Protein AF-A0A6M2D9K9-F1 (afdb_monomer)

Secondary structure (DSSP, 8-state):
-EEEETTEEEEEEEE-SSS-EEEEEEEE-TT-BEEEEETTEEESEETTEEPPSB-SSHHHHHHHHHHHHHHHHHTTSHHHHHHHHHHHHHHHHHS-TTT--SHHHHHHHHHHHHHHHHHHH------HHHHHHHHHHHHH-HHHHHHHHHT-

Structure (mmCIF, N/CA/C/O backbone):
data_AF-A0A6M2D9K9-F1
#
_entry.id   AF-A0A6M2D9K9-F1
#
loop_
_atom_site.group_PDB
_atom_site.id
_atom_site.type_symbol
_atom_site.label_atom_id
_atom_site.label_alt_id
_atom_site.label_comp_id
_atom_site.label_asym_id
_atom_site.label_entity_id
_atom_site.label_seq_id
_atom_site.pdbx_PDB_ins_code
_atom_site.Cartn_x
_atom_site.Cartn_y
_atom_site.Cartn_z
_atom_site.occupancy
_atom_site.B_iso_or_equiv
_atom_site.auth_seq_id
_atom_site.auth_comp_id
_atom_site.auth_asym_id
_atom_site.auth_atom_id
_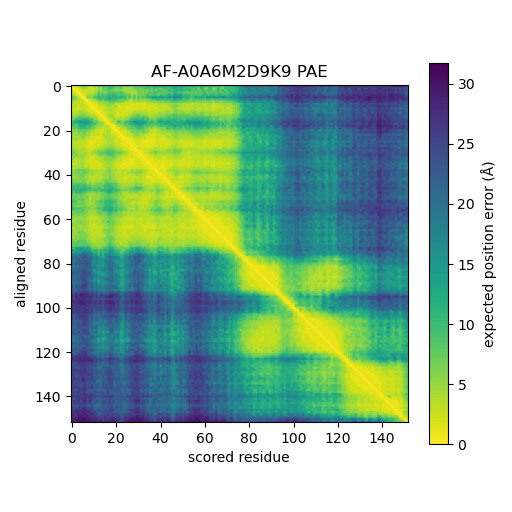atom_site.pdbx_PDB_model_num
ATOM 1 N N . SER A 1 1 ? 9.479 8.195 -18.688 1.00 76.12 1 SER A N 1
ATOM 2 C CA . SER A 1 1 ? 10.626 8.106 -19.622 1.00 76.12 1 SER A CA 1
ATOM 3 C C . SER A 1 1 ? 11.238 6.714 -19.571 1.00 76.12 1 SER A C 1
ATOM 5 O O . SER A 1 1 ? 11.155 6.080 -18.526 1.00 76.12 1 SER A O 1
ATOM 7 N N . LYS A 1 2 ? 11.835 6.232 -20.668 1.00 81.38 2 LYS A N 1
ATOM 8 C CA . LYS A 1 2 ? 12.502 4.921 -20.753 1.00 81.38 2 LYS A CA 1
ATOM 9 C C . LYS A 1 2 ? 14.011 5.124 -20.900 1.00 81.38 2 LYS A C 1
ATOM 11 O O . LYS A 1 2 ? 14.436 5.829 -21.809 1.00 81.38 2 LYS A O 1
ATOM 16 N N . VAL A 1 3 ? 14.804 4.471 -20.056 1.00 81.88 3 VAL A N 1
ATOM 17 C CA . VAL A 1 3 ? 16.275 4.480 -20.109 1.00 81.88 3 VAL A CA 1
ATOM 18 C C . VAL A 1 3 ? 16.775 3.037 -20.117 1.00 81.88 3 VAL A C 1
ATOM 20 O O . VAL A 1 3 ? 16.231 2.193 -19.415 1.00 81.88 3 VAL A O 1
ATOM 23 N N . ILE A 1 4 ? 17.790 2.727 -20.923 1.00 80.81 4 ILE A N 1
ATOM 24 C CA . ILE A 1 4 ? 18.380 1.383 -20.999 1.00 80.81 4 ILE A CA 1
ATOM 25 C C . ILE A 1 4 ? 19.800 1.460 -20.445 1.00 80.81 4 ILE A C 1
ATOM 27 O O . ILE A 1 4 ? 20.610 2.241 -20.941 1.00 80.81 4 ILE A O 1
ATOM 31 N N . VAL A 1 5 ? 20.109 0.660 -19.423 1.00 80.56 5 VAL A N 1
ATOM 32 C CA . VAL A 1 5 ? 21.425 0.646 -18.767 1.00 80.56 5 VAL A CA 1
ATOM 33 C C . VAL A 1 5 ? 21.868 -0.791 -18.534 1.00 80.56 5 VAL A C 1
ATOM 35 O O . VAL A 1 5 ? 21.188 -1.534 -17.834 1.00 80.56 5 VAL A O 1
ATOM 38 N N . LYS A 1 6 ? 23.026 -1.178 -19.092 1.00 75.00 6 LYS A N 1
ATOM 39 C CA . LYS A 1 6 ? 23.697 -2.476 -18.848 1.00 75.00 6 LYS A CA 1
ATOM 40 C C . LYS A 1 6 ? 22.740 -3.688 -18.883 1.00 75.00 6 LYS A C 1
ATOM 42 O O . LYS A 1 6 ? 22.738 -4.510 -17.974 1.00 75.00 6 LYS A O 1
ATOM 47 N N . GLY A 1 7 ? 21.888 -3.767 -19.908 1.00 77.81 7 GLY A N 1
ATOM 48 C CA . GLY A 1 7 ? 20.929 -4.870 -20.078 1.00 77.81 7 GLY A CA 1
ATOM 49 C C . GLY A 1 7 ? 19.656 -4.779 -19.226 1.00 77.81 7 GL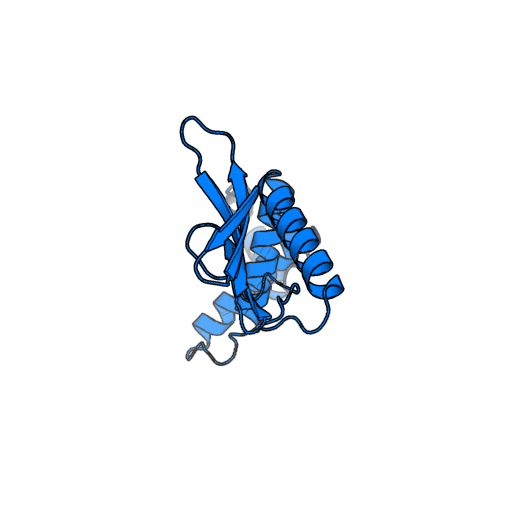Y A C 1
ATOM 50 O O . GLY A 1 7 ? 18.829 -5.678 -19.291 1.00 77.81 7 GLY A O 1
ATOM 51 N N . SER A 1 8 ? 19.471 -3.702 -18.461 1.00 84.19 8 SER A N 1
ATOM 52 C CA . SER A 1 8 ? 18.237 -3.414 -17.723 1.00 84.19 8 SER A CA 1
ATOM 53 C C . SER A 1 8 ? 17.461 -2.267 -18.372 1.00 84.19 8 SER A C 1
ATOM 55 O O . SER A 1 8 ? 18.050 -1.321 -18.904 1.00 84.19 8 SER A O 1
ATOM 57 N N . VAL A 1 9 ? 16.133 -2.329 -18.304 1.00 87.81 9 VAL A N 1
ATOM 58 C CA . VAL A 1 9 ? 15.223 -1.264 -18.738 1.00 87.81 9 VAL A CA 1
ATOM 59 C C . VAL A 1 9 ? 14.692 -0.541 -17.508 1.00 87.81 9 VAL A C 1
ATOM 61 O O . VAL A 1 9 ? 14.081 -1.152 -16.639 1.00 87.81 9 VAL A O 1
ATOM 64 N N . LEU A 1 10 ? 14.910 0.768 -17.445 1.00 89.69 10 LEU A N 1
ATOM 65 C CA . LEU A 1 10 ? 14.398 1.647 -16.406 1.00 89.69 10 LEU A CA 1
ATOM 66 C C . LEU A 1 10 ? 13.239 2.468 -16.967 1.00 89.69 10 LEU A C 1
ATOM 68 O O . LEU A 1 10 ? 13.368 3.152 -17.984 1.00 89.69 10 LEU A O 1
ATOM 72 N N . LEU A 1 11 ? 12.111 2.419 -16.276 1.00 88.31 11 LEU A N 1
ATOM 73 C CA . LEU A 1 11 ? 10.926 3.219 -16.536 1.00 88.31 11 LEU A CA 1
ATOM 74 C C . LEU A 1 11 ? 10.820 4.245 -15.413 1.00 88.31 11 LEU A C 1
ATOM 76 O O . LEU A 1 11 ? 10.543 3.903 -14.267 1.00 88.31 11 LEU A O 1
ATOM 80 N N . LEU A 1 12 ? 11.120 5.497 -15.745 1.00 87.62 12 LEU A N 1
ATOM 81 C CA . LEU A 1 12 ? 11.258 6.592 -14.791 1.00 87.62 12 LEU A CA 1
ATOM 82 C C . LEU A 1 12 ? 10.051 7.519 -14.858 1.00 87.62 12 LEU A C 1
ATOM 84 O O . LEU A 1 12 ? 9.664 7.959 -15.950 1.00 87.62 12 LEU A O 1
ATOM 88 N N . ASN A 1 13 ? 9.517 7.858 -13.691 1.00 84.44 13 ASN A N 1
ATOM 89 C CA . ASN A 1 13 ? 8.547 8.924 -13.522 1.00 84.44 13 ASN A CA 1
ATOM 90 C C . ASN A 1 13 ? 9.215 10.134 -12.864 1.00 84.44 13 ASN A C 1
ATOM 92 O O . ASN A 1 13 ? 9.839 10.015 -11.805 1.00 84.44 13 ASN A O 1
ATOM 96 N N . PHE A 1 14 ? 9.061 11.293 -13.491 1.00 82.12 14 PHE A N 1
ATOM 97 C CA . PHE A 1 14 ? 9.693 12.534 -13.069 1.00 82.12 14 PHE A CA 1
ATOM 98 C C . PHE A 1 14 ? 8.656 13.517 -12.542 1.00 82.12 14 PHE A C 1
ATOM 100 O O . PHE A 1 14 ? 7.529 13.554 -13.035 1.00 82.12 14 PHE A O 1
ATOM 107 N N . VAL A 1 15 ? 9.056 14.345 -11.580 1.00 77.56 15 VAL A N 1
ATOM 108 C CA . VAL A 1 15 ? 8.262 15.502 -11.150 1.00 77.56 15 VAL A CA 1
ATOM 109 C C . VAL A 1 15 ? 8.847 16.749 -11.808 1.00 77.56 15 VAL A C 1
ATOM 111 O O . VAL A 1 15 ? 10.053 16.975 -11.686 1.00 77.56 15 VAL A O 1
ATOM 114 N N . PRO A 1 16 ? 8.033 17.551 -12.516 1.00 69.38 16 PRO A N 1
ATOM 115 C CA . PRO A 1 16 ? 8.493 18.812 -13.075 1.00 69.38 16 PRO A CA 1
ATOM 116 C C . PRO A 1 16 ? 8.701 19.825 -11.937 1.00 69.38 16 PRO 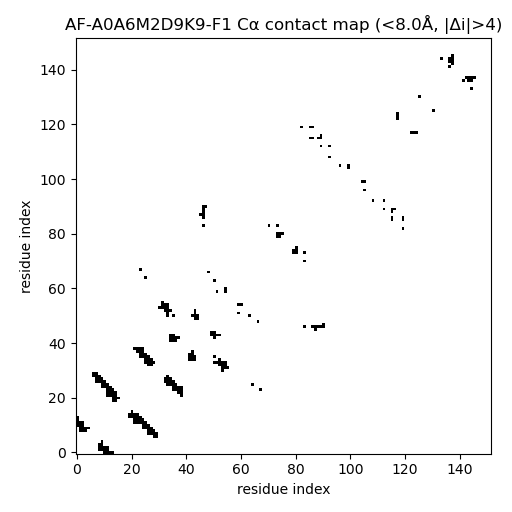A C 1
ATOM 118 O O . PRO A 1 16 ? 7.743 20.353 -11.381 1.00 69.38 16 PRO A O 1
ATOM 121 N N . GLN A 1 17 ? 9.962 20.057 -11.577 1.00 71.56 17 GLN A N 1
ATOM 122 C CA . GLN A 1 17 ? 10.445 21.096 -10.657 1.00 71.56 17 GLN A CA 1
ATOM 123 C C . GLN A 1 17 ? 11.667 21.788 -11.291 1.00 71.56 17 GLN A C 1
ATOM 125 O O . GLN A 1 17 ? 12.091 21.395 -12.379 1.00 71.56 17 GLN A O 1
ATOM 130 N N . GLU A 1 18 ? 12.244 22.802 -10.630 1.00 73.00 18 GLU A N 1
ATOM 131 C CA . GLU A 1 18 ? 13.451 23.506 -11.112 1.00 73.00 18 GLU A CA 1
ATOM 132 C C . GLU A 1 18 ? 14.620 22.552 -11.422 1.00 73.00 18 GLU A C 1
ATOM 134 O O . GLU A 1 18 ? 15.364 22.774 -12.376 1.00 73.00 18 GLU A O 1
ATOM 139 N N . ALA A 1 19 ? 14.733 21.447 -10.676 1.00 74.88 19 ALA A N 1
ATOM 140 C CA . ALA A 1 19 ? 15.572 20.302 -11.012 1.00 74.88 19 ALA A CA 1
ATOM 141 C C . ALA A 1 19 ? 14.708 19.043 -11.206 1.00 74.88 19 ALA A C 1
ATOM 143 O O . ALA A 1 19 ? 13.751 18.809 -10.468 1.00 74.88 19 ALA A O 1
ATOM 144 N N . LEU A 1 20 ? 15.055 18.207 -12.190 1.00 71.19 20 LEU A N 1
ATOM 145 C CA . LEU A 1 20 ? 14.369 16.937 -12.451 1.00 71.19 20 LEU A CA 1
ATOM 146 C C . LEU A 1 20 ? 14.609 15.946 -11.305 1.00 71.19 20 LEU A C 1
ATOM 148 O O . LEU A 1 20 ? 15.698 15.388 -11.177 1.00 71.19 20 LEU A O 1
ATOM 152 N N . VAL A 1 21 ? 13.568 15.676 -10.517 1.00 79.19 21 VAL A N 1
ATOM 153 C CA . VAL A 1 21 ? 13.599 14.657 -9.461 1.00 79.19 21 VAL A CA 1
ATOM 154 C C . VAL A 1 21 ? 12.890 13.392 -9.941 1.00 79.19 21 VAL A C 1
ATOM 156 O O . VAL A 1 21 ? 11.766 13.438 -10.453 1.00 79.19 21 VAL A O 1
ATOM 159 N N . VAL A 1 22 ? 13.548 12.241 -9.775 1.00 80.06 22 VAL A N 1
ATOM 160 C CA . VAL A 1 22 ? 12.938 10.924 -10.004 1.00 80.06 22 VAL A CA 1
ATOM 161 C C . VAL A 1 22 ? 12.031 10.607 -8.822 1.00 80.06 22 VAL A C 1
ATOM 163 O O . VAL A 1 22 ? 12.500 10.430 -7.702 1.00 80.06 22 VAL A O 1
ATOM 166 N N . ARG A 1 23 ? 10.725 10.508 -9.070 1.00 79.00 23 ARG A N 1
ATOM 167 C CA . ARG A 1 23 ? 9.744 10.169 -8.029 1.00 79.00 23 ARG A CA 1
ATOM 168 C C . ARG A 1 23 ? 9.597 8.673 -7.859 1.00 79.00 23 ARG A C 1
ATOM 170 O O . ARG A 1 23 ? 9.555 8.180 -6.737 1.00 79.00 23 ARG A O 1
ATOM 177 N N . CYS A 1 24 ? 9.521 7.951 -8.969 1.00 85.69 24 CYS A N 1
ATOM 178 C CA . CYS A 1 24 ? 9.545 6.502 -8.950 1.00 85.69 24 CYS A CA 1
ATOM 179 C C . CYS A 1 24 ? 10.282 5.945 -10.164 1.00 85.69 24 CYS A C 1
ATOM 181 O O . CYS A 1 24 ? 10.363 6.574 -11.225 1.00 85.69 24 CYS A O 1
ATOM 183 N N . ALA A 1 25 ? 10.833 4.754 -9.978 1.00 87.69 25 ALA A N 1
ATOM 184 C CA . ALA A 1 25 ? 11.537 4.016 -11.004 1.00 87.69 25 ALA A CA 1
ATOM 185 C C . ALA A 1 25 ? 11.099 2.555 -10.964 1.00 87.69 25 ALA A C 1
ATOM 187 O O . ALA A 1 25 ? 11.138 1.910 -9.919 1.00 87.69 25 ALA A O 1
ATOM 188 N N . VAL A 1 26 ? 10.712 2.020 -12.115 1.00 89.94 26 VAL A N 1
ATOM 189 C CA . VAL A 1 26 ? 10.488 0.588 -12.299 1.00 89.94 26 VAL A CA 1
ATOM 190 C C . VAL A 1 26 ? 11.630 0.052 -13.145 1.00 89.94 26 VAL A C 1
ATOM 192 O O . VAL A 1 26 ? 11.847 0.502 -14.269 1.00 89.94 26 VAL A O 1
ATOM 195 N N . VAL A 1 27 ? 12.390 -0.882 -12.589 1.00 90.38 27 VAL A N 1
ATOM 196 C CA . VAL A 1 27 ? 13.570 -1.473 -13.215 1.00 90.38 27 VAL A CA 1
ATOM 197 C C . VAL A 1 27 ? 13.257 -2.913 -13.585 1.00 90.38 27 VAL A C 1
ATOM 199 O O . VAL A 1 27 ? 12.900 -3.711 -12.722 1.00 90.38 27 VAL A O 1
ATOM 202 N N . VAL A 1 28 ? 13.420 -3.235 -14.863 1.00 90.75 28 VAL A N 1
ATOM 203 C CA . VAL A 1 28 ? 13.368 -4.596 -15.397 1.00 90.75 28 VAL A CA 1
ATOM 204 C C . VAL A 1 28 ? 14.798 -5.016 -15.709 1.00 90.75 28 VAL A C 1
ATOM 206 O O . VAL A 1 28 ? 15.428 -4.452 -16.605 1.00 90.75 28 VAL A O 1
ATOM 209 N N . CYS A 1 29 ? 15.332 -5.959 -14.945 1.00 89.38 29 CYS A N 1
ATOM 210 C CA . CYS A 1 29 ? 16.671 -6.501 -15.140 1.00 89.38 29 CYS A CA 1
ATOM 211 C C . CYS A 1 29 ? 16.710 -7.521 -16.294 1.00 89.38 29 CYS A C 1
ATOM 213 O O . CYS A 1 29 ? 15.676 -7.978 -16.781 1.00 89.38 29 CYS A O 1
ATOM 215 N N . ALA A 1 30 ? 17.918 -7.873 -16.746 1.00 85.94 30 ALA A N 1
ATOM 216 C CA . ALA A 1 30 ? 18.127 -8.809 -17.858 1.00 85.94 30 ALA A CA 1
ATOM 217 C C . ALA A 1 30 ? 17.613 -10.234 -17.568 1.00 85.94 30 ALA A C 1
ATOM 219 O O . ALA A 1 30 ? 17.231 -10.954 -18.483 1.00 85.94 30 ALA A O 1
ATOM 220 N N . ASP A 1 31 ? 17.574 -10.618 -16.293 1.00 87.50 31 ASP A N 1
ATOM 221 C CA . ASP A 1 31 ? 16.992 -11.857 -15.764 1.00 87.50 31 ASP A CA 1
ATOM 222 C C . ASP A 1 31 ? 15.464 -11.772 -15.580 1.00 87.50 31 ASP A C 1
ATOM 224 O O . ASP A 1 31 ? 14.863 -12.626 -14.931 1.00 87.50 31 ASP A O 1
ATOM 228 N N . LEU A 1 32 ? 14.833 -10.728 -16.131 1.00 86.19 32 LEU A N 1
ATOM 229 C CA . LEU A 1 32 ? 13.419 -10.394 -15.964 1.00 86.19 32 LEU A CA 1
ATOM 230 C C . LEU A 1 32 ? 13.020 -10.106 -14.507 1.00 86.19 32 LEU A C 1
ATOM 232 O O . LEU A 1 32 ? 11.827 -10.067 -14.196 1.00 86.19 32 LEU A O 1
ATOM 236 N N . CYS A 1 33 ? 13.983 -9.857 -13.610 1.00 89.00 33 CYS A N 1
ATOM 237 C CA . CYS A 1 33 ? 13.691 -9.395 -12.258 1.00 89.00 33 CYS A CA 1
ATOM 238 C C . CYS A 1 33 ? 13.099 -7.982 -12.301 1.00 89.00 33 CYS A C 1
ATOM 240 O O . CYS A 1 33 ? 13.624 -7.091 -12.975 1.00 89.00 33 CYS A O 1
ATOM 242 N N . LEU A 1 34 ? 12.008 -7.775 -11.566 1.00 90.19 34 LEU A N 1
ATOM 243 C CA . LEU A 1 34 ? 11.329 -6.494 -11.460 1.00 90.19 34 LEU A CA 1
ATOM 244 C C . LEU A 1 34 ? 11.629 -5.855 -10.109 1.00 90.19 34 LEU A C 1
ATOM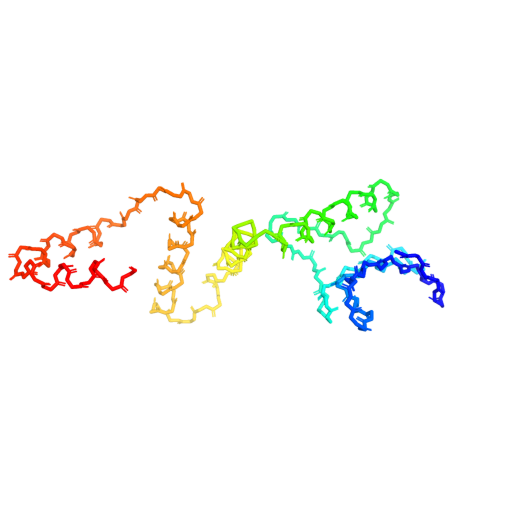 246 O O . LEU A 1 34 ? 11.510 -6.475 -9.051 1.00 90.19 34 LEU A O 1
ATOM 250 N N . LYS A 1 35 ? 12.014 -4.582 -10.143 1.00 90.31 35 LYS A N 1
ATOM 251 C CA . LYS A 1 35 ? 12.277 -3.791 -8.943 1.00 90.31 35 LYS A CA 1
ATOM 252 C C . LYS A 1 35 ? 11.553 -2.464 -9.055 1.00 90.31 35 LYS A C 1
ATOM 254 O O . LYS A 1 35 ? 11.764 -1.720 -10.009 1.00 90.31 35 LYS A O 1
ATOM 259 N N . VAL A 1 36 ? 10.710 -2.172 -8.075 1.00 88.56 36 VAL A N 1
ATOM 260 C CA . VAL A 1 36 ? 9.989 -0.904 -7.978 1.00 88.56 36 VAL A CA 1
ATOM 261 C C . VAL A 1 36 ? 10.666 -0.049 -6.916 1.00 88.56 36 VAL A C 1
ATOM 263 O O . VAL A 1 36 ? 10.961 -0.526 -5.821 1.00 88.56 36 VAL A O 1
ATOM 266 N N . TYR A 1 37 ? 10.925 1.207 -7.250 1.00 83.75 37 TYR A N 1
ATOM 267 C CA . TYR A 1 37 ? 11.517 2.202 -6.369 1.00 83.75 37 TYR A CA 1
ATOM 268 C C . TYR A 1 37 ? 10.618 3.429 -6.298 1.00 83.75 37 TYR A C 1
ATOM 270 O O . TYR A 1 37 ? 10.123 3.898 -7.326 1.00 83.75 37 TYR A O 1
ATOM 278 N N . VAL A 1 38 ? 10.452 3.972 -5.097 1.00 80.81 38 VAL A N 1
ATOM 279 C CA . VAL A 1 38 ? 9.837 5.282 -4.856 1.00 80.81 38 VAL A CA 1
ATOM 280 C C . VAL A 1 38 ? 10.838 6.105 -4.055 1.00 80.81 38 VAL A C 1
ATOM 282 O O . VAL A 1 38 ? 11.269 5.695 -2.975 1.00 80.81 38 VAL A O 1
ATOM 285 N N . GLY A 1 39 ? 11.266 7.234 -4.623 1.00 75.56 39 GLY A N 1
ATOM 286 C CA . GLY A 1 39 ? 12.480 7.922 -4.188 1.00 75.56 39 GLY A CA 1
ATOM 287 C C . GLY A 1 39 ? 13.680 6.968 -4.210 1.00 75.56 39 GLY A C 1
ATOM 288 O O . GLY A 1 39 ? 13.955 6.323 -5.220 1.00 75.56 39 GLY A O 1
ATOM 289 N N . GLU A 1 40 ? 14.363 6.842 -3.073 1.00 75.31 40 GLU A N 1
ATOM 290 C CA . GLU A 1 40 ? 15.546 5.983 -2.915 1.00 75.31 40 GLU A CA 1
ATOM 291 C C . GLU A 1 40 ? 15.222 4.576 -2.388 1.00 75.31 40 GLU A C 1
ATOM 293 O O . GLU A 1 40 ? 16.092 3.705 -2.336 1.00 75.31 40 GLU A O 1
ATOM 298 N N . ARG A 1 41 ? 13.972 4.323 -1.982 1.00 73.62 41 ARG A N 1
ATOM 299 C CA . ARG A 1 41 ? 13.587 3.058 -1.348 1.00 73.62 41 ARG A CA 1
ATOM 300 C C . ARG A 1 41 ? 13.037 2.074 -2.365 1.00 73.62 41 ARG A C 1
ATOM 302 O O . ARG A 1 41 ? 12.175 2.414 -3.175 1.00 73.62 41 ARG A O 1
ATOM 309 N N . ARG A 1 42 ? 13.502 0.827 -2.271 1.00 82.19 42 ARG A N 1
ATOM 310 C CA . ARG A 1 42 ? 12.894 -0.306 -2.971 1.00 82.19 42 ARG A CA 1
ATOM 311 C C . ARG A 1 42 ? 11.607 -0.698 -2.258 1.00 82.19 42 ARG A C 1
ATOM 313 O O . ARG A 1 42 ? 11.601 -0.839 -1.038 1.00 82.19 42 ARG A O 1
ATOM 320 N N . ILE A 1 43 ? 10.553 -0.904 -3.033 1.00 81.12 43 ILE A N 1
ATOM 321 C CA . ILE A 1 43 ? 9.246 -1.323 -2.545 1.00 81.12 43 ILE A CA 1
ATOM 322 C C . ILE A 1 43 ? 8.908 -2.688 -3.137 1.00 81.12 43 ILE A C 1
ATOM 324 O O . ILE A 1 43 ? 8.986 -2.893 -4.348 1.00 81.12 43 ILE A O 1
ATOM 328 N N . GLU A 1 44 ? 8.529 -3.615 -2.265 1.00 80.94 44 GLU A N 1
ATOM 329 C CA . GLU A 1 44 ? 8.079 -4.962 -2.636 1.00 80.94 44 GLU A CA 1
ATOM 330 C C . GLU A 1 44 ? 6.553 -5.084 -2.520 1.00 80.94 44 GLU A C 1
ATOM 332 O O . GLU A 1 44 ? 5.915 -5.791 -3.300 1.00 80.94 44 GLU A O 1
ATOM 337 N N . ASN A 1 45 ? 5.951 -4.318 -1.607 1.00 77.62 45 ASN A N 1
ATOM 338 C CA . ASN A 1 45 ? 4.512 -4.217 -1.418 1.00 77.62 45 ASN A CA 1
ATOM 339 C C . ASN A 1 45 ? 4.089 -2.817 -0.936 1.00 77.62 45 ASN A C 1
ATOM 341 O O . ASN A 1 45 ? 4.866 -2.074 -0.342 1.00 77.62 45 ASN A O 1
ATOM 345 N N . VAL A 1 46 ? 2.837 -2.453 -1.208 1.00 67.75 46 VAL A N 1
ATOM 346 C CA . VAL A 1 46 ? 2.165 -1.261 -0.675 1.00 67.75 46 VAL A CA 1
ATOM 347 C C . VAL A 1 46 ? 0.757 -1.673 -0.273 1.00 67.75 46 VAL A C 1
ATOM 349 O O . VAL A 1 46 ? -0.112 -1.864 -1.125 1.00 67.75 46 VAL A O 1
ATOM 352 N N . GLY A 1 47 ? 0.532 -1.868 1.025 1.00 67.69 47 GLY A N 1
ATOM 353 C CA . GLY A 1 47 ? -0.731 -2.411 1.521 1.00 67.69 47 GLY A CA 1
ATOM 354 C C . GLY A 1 47 ? -1.015 -3.801 0.933 1.00 67.69 47 GLY A C 1
ATOM 355 O O . GLY A 1 47 ? -0.213 -4.721 1.079 1.00 67.69 47 GLY A O 1
ATOM 356 N N . THR A 1 48 ? -2.139 -3.942 0.226 1.00 65.12 48 THR A N 1
ATOM 357 C CA . THR A 1 48 ? -2.538 -5.175 -0.482 1.00 65.12 48 THR A CA 1
ATOM 358 C C . THR A 1 48 ? -1.900 -5.324 -1.866 1.00 65.12 48 THR A C 1
ATOM 360 O O . THR A 1 48 ? -2.018 -6.374 -2.504 1.00 65.12 48 THR A O 1
ATOM 363 N N . ILE A 1 49 ? -1.219 -4.288 -2.360 1.00 73.50 49 ILE A N 1
ATOM 364 C CA . ILE A 1 49 ? -0.561 -4.310 -3.662 1.00 73.50 49 ILE A CA 1
ATOM 365 C C . ILE A 1 49 ? 0.807 -4.962 -3.502 1.00 73.50 49 ILE A C 1
ATOM 367 O O . ILE A 1 49 ? 1.730 -4.364 -2.962 1.00 73.50 49 ILE A O 1
ATOM 371 N N . VAL A 1 50 ? 0.950 -6.179 -4.018 1.00 80.38 50 VAL A N 1
ATOM 372 C CA . VAL A 1 50 ? 2.239 -6.879 -4.091 1.00 80.38 50 VAL A CA 1
ATOM 373 C C . VAL A 1 50 ? 2.824 -6.717 -5.490 1.00 80.38 50 VAL A C 1
ATOM 375 O O . VAL A 1 50 ? 2.122 -6.921 -6.491 1.00 80.38 50 VAL A O 1
ATOM 378 N N . PHE A 1 51 ? 4.104 -6.352 -5.561 1.00 83.56 51 PHE A N 1
ATOM 379 C CA . PHE A 1 51 ? 4.847 -6.290 -6.812 1.00 83.56 51 PHE A CA 1
ATOM 380 C C . PHE A 1 51 ? 5.562 -7.620 -7.071 1.00 83.56 51 PHE A C 1
ATOM 382 O O . PHE A 1 51 ? 6.196 -8.165 -6.166 1.00 83.56 51 PHE A O 1
ATOM 389 N N . PRO A 1 52 ? 5.472 -8.173 -8.291 1.00 84.25 52 PRO A N 1
ATOM 390 C CA . PRO A 1 52 ? 6.141 -9.425 -8.608 1.00 84.25 52 PRO A CA 1
ATOM 391 C C . PRO A 1 52 ? 7.663 -9.238 -8.607 1.00 84.25 52 PRO A C 1
ATOM 393 O O . PRO A 1 52 ? 8.170 -8.212 -9.052 1.00 84.25 52 PRO A O 1
ATOM 396 N N . VAL A 1 53 ? 8.394 -10.251 -8.135 1.00 85.19 53 VAL A N 1
ATOM 397 C CA . VAL A 1 53 ? 9.870 -10.247 -8.095 1.00 85.19 53 VAL A CA 1
ATOM 398 C C . VAL A 1 53 ? 10.472 -10.519 -9.477 1.00 85.19 53 VAL A C 1
ATOM 400 O O . VAL A 1 53 ? 11.555 -10.028 -9.792 1.00 85.19 53 VAL A O 1
ATOM 403 N N . SER A 1 54 ? 9.766 -11.271 -10.321 1.00 88.56 54 SER A N 1
ATOM 404 C CA . SER A 1 54 ? 10.145 -11.557 -11.702 1.00 88.56 54 SER A CA 1
ATOM 405 C C . SER A 1 54 ? 8.934 -11.481 -12.623 1.00 88.56 54 SER A C 1
ATOM 407 O O . SER A 1 54 ? 7.802 -11.760 -12.222 1.00 88.56 54 SER A O 1
ATOM 409 N N . ILE A 1 55 ? 9.176 -11.082 -13.867 1.00 85.88 55 ILE A N 1
ATOM 410 C CA . ILE A 1 55 ? 8.152 -10.986 -14.901 1.00 85.88 55 ILE A CA 1
ATOM 411 C C . ILE A 1 55 ? 8.245 -12.222 -15.786 1.00 85.88 55 ILE A C 1
ATOM 413 O O . ILE A 1 55 ? 9.238 -12.434 -16.475 1.00 85.88 55 ILE A O 1
ATOM 417 N N . SER A 1 56 ? 7.179 -13.012 -15.794 1.00 86.31 56 SER A N 1
ATOM 418 C CA . SER A 1 56 ? 6.996 -14.115 -16.751 1.00 86.31 56 SER A CA 1
ATOM 419 C C . SER A 1 56 ? 6.119 -13.704 -17.935 1.00 86.31 56 SER A C 1
ATOM 421 O O . SER A 1 56 ? 6.185 -14.312 -18.999 1.00 86.31 56 SER A O 1
ATOM 423 N N . ASP A 1 57 ? 5.318 -12.651 -17.762 1.00 85.19 57 ASP A N 1
ATOM 424 C CA . ASP A 1 57 ? 4.339 -12.181 -18.734 1.00 85.19 57 ASP A CA 1
ATOM 425 C C . ASP A 1 57 ? 4.350 -10.651 -18.807 1.00 85.19 57 ASP A C 1
ATOM 427 O O . ASP A 1 57 ? 4.202 -9.965 -17.796 1.00 85.19 57 ASP A O 1
ATOM 431 N N . ILE A 1 58 ? 4.465 -10.094 -20.012 1.00 84.94 58 ILE A N 1
ATOM 432 C CA . ILE A 1 58 ? 4.491 -8.643 -20.230 1.00 84.94 58 ILE A CA 1
ATOM 433 C C . ILE A 1 58 ? 3.232 -7.925 -19.718 1.00 84.94 58 ILE A C 1
ATOM 435 O O . ILE A 1 58 ? 3.294 -6.751 -19.349 1.00 84.94 58 ILE A O 1
ATOM 439 N N . ARG A 1 59 ? 2.100 -8.630 -19.607 1.00 87.75 59 ARG A N 1
ATOM 440 C CA . ARG A 1 59 ? 0.878 -8.104 -18.983 1.00 87.75 59 ARG A CA 1
ATOM 441 C C . ARG A 1 59 ? 1.102 -7.753 -17.508 1.00 87.75 59 ARG A C 1
ATOM 443 O O . ARG A 1 59 ? 0.564 -6.753 -17.040 1.00 87.75 59 ARG A O 1
ATOM 450 N N . GLN A 1 60 ? 1.943 -8.505 -16.792 1.00 85.06 60 GLN A N 1
ATOM 451 C CA . GLN A 1 60 ? 2.302 -8.227 -15.392 1.00 85.06 60 GLN A CA 1
ATOM 452 C C . GLN A 1 60 ? 3.069 -6.908 -15.256 1.00 85.06 60 GLN A C 1
ATOM 454 O O . GLN A 1 60 ? 2.872 -6.178 -14.283 1.00 85.06 60 GLN A O 1
ATOM 459 N N . LEU A 1 61 ? 3.904 -6.572 -16.245 1.00 85.94 61 LEU A N 1
ATOM 460 C CA . LEU A 1 61 ? 4.587 -5.281 -16.284 1.00 85.94 61 LEU A CA 1
ATOM 461 C C . LEU A 1 61 ? 3.579 -4.139 -16.460 1.00 85.94 61 LEU A C 1
ATOM 463 O O . LEU A 1 61 ? 3.647 -3.166 -15.717 1.00 85.94 61 LEU A O 1
ATOM 467 N N . GLY A 1 62 ? 2.613 -4.278 -17.374 1.00 85.81 62 GLY A N 1
ATOM 468 C CA . GLY A 1 62 ? 1.546 -3.286 -17.562 1.00 85.81 62 GLY A CA 1
ATOM 469 C C . GLY A 1 62 ? 0.726 -3.050 -16.290 1.00 85.81 62 GLY A C 1
ATOM 470 O O . GLY A 1 62 ? 0.548 -1.911 -15.869 1.00 85.81 62 GLY A O 1
ATOM 471 N N . VAL A 1 63 ? 0.309 -4.127 -15.616 1.00 86.38 63 VAL A N 1
ATOM 472 C CA . VAL A 1 63 ? -0.412 -4.045 -14.332 1.00 86.38 63 VAL A CA 1
ATOM 473 C C . VAL A 1 63 ? 0.440 -3.377 -13.251 1.00 86.38 63 VAL A C 1
ATOM 475 O O . VAL A 1 63 ? -0.063 -2.546 -12.498 1.00 86.38 63 VAL A O 1
ATOM 478 N N . THR A 1 64 ? 1.732 -3.705 -13.176 1.00 85.94 64 THR A N 1
ATOM 479 C CA . THR A 1 64 ? 2.644 -3.089 -12.203 1.00 85.94 64 THR A CA 1
ATOM 480 C C . THR A 1 64 ? 2.796 -1.593 -12.4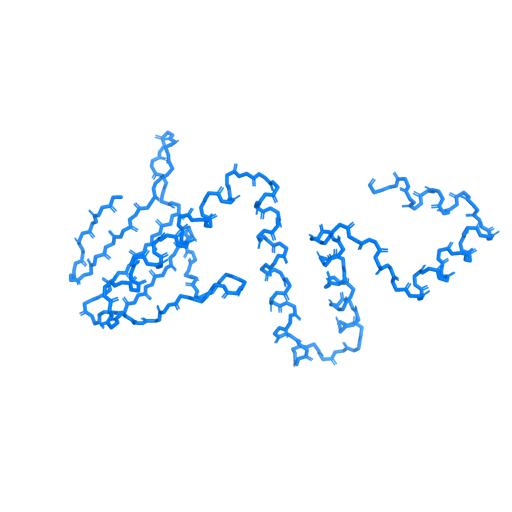50 1.00 85.94 64 THR A C 1
ATOM 482 O O . THR A 1 64 ? 2.731 -0.812 -11.506 1.00 85.94 64 THR A O 1
ATOM 485 N N . LEU A 1 65 ? 2.953 -1.181 -13.708 1.00 86.94 65 LEU A N 1
ATOM 486 C CA . LEU A 1 65 ? 3.075 0.230 -14.066 1.00 86.94 65 LEU A CA 1
ATOM 487 C C . LEU A 1 65 ? 1.804 1.016 -13.741 1.00 86.94 65 LEU A C 1
ATOM 489 O O . LEU A 1 65 ? 1.916 2.080 -13.141 1.00 86.94 65 LEU A O 1
ATOM 493 N N . ASN A 1 66 ? 0.623 0.467 -14.038 1.00 85.75 66 ASN A N 1
ATOM 494 C CA . ASN A 1 66 ? -0.652 1.098 -13.685 1.00 85.75 66 ASN A CA 1
ATOM 495 C C . ASN A 1 66 ? -0.789 1.279 -12.166 1.00 85.75 66 ASN A C 1
ATOM 497 O O . ASN A 1 66 ? -1.135 2.360 -11.704 1.00 85.75 66 ASN A O 1
ATOM 501 N N . ARG A 1 67 ? -0.429 0.260 -11.375 1.00 83.38 67 ARG A N 1
ATOM 502 C CA . ARG A 1 67 ? -0.443 0.337 -9.903 1.00 83.38 67 ARG A CA 1
ATOM 503 C C . ARG A 1 67 ? 0.537 1.375 -9.362 1.00 83.38 67 ARG A C 1
ATOM 505 O O . ARG A 1 67 ? 0.212 2.119 -8.443 1.00 83.38 67 ARG A O 1
ATOM 512 N N . VAL A 1 68 ? 1.744 1.443 -9.926 1.00 83.81 68 VAL A N 1
ATOM 513 C CA . VAL A 1 68 ? 2.730 2.472 -9.561 1.00 83.81 68 VAL A CA 1
ATOM 514 C C . VAL A 1 68 ? 2.202 3.865 -9.909 1.00 83.81 68 VAL A C 1
ATOM 516 O O . VAL A 1 68 ? 2.378 4.794 -9.126 1.00 83.81 68 VAL A O 1
ATOM 519 N N . GLU A 1 69 ? 1.523 4.018 -11.045 1.00 82.31 69 GLU A N 1
ATOM 520 C CA . GLU A 1 69 ? 0.886 5.275 -11.436 1.00 82.31 69 GLU A CA 1
ATOM 521 C C . GLU A 1 69 ? -0.267 5.662 -10.494 1.00 82.31 69 GLU A C 1
ATOM 523 O O . GLU A 1 69 ? -0.362 6.823 -10.100 1.00 82.31 69 GLU A O 1
ATOM 528 N N . GLU A 1 70 ? -1.100 4.710 -10.069 1.00 79.56 70 GLU A N 1
ATOM 529 C CA . GLU A 1 70 ? -2.160 4.922 -9.072 1.00 79.56 70 GLU A CA 1
ATOM 530 C C . GLU A 1 70 ? -1.592 5.395 -7.727 1.00 79.56 70 GLU A C 1
ATOM 532 O O . GLU A 1 70 ? -2.076 6.382 -7.174 1.00 79.56 70 GLU A O 1
ATOM 537 N N . ILE A 1 71 ? -0.513 4.777 -7.235 1.00 75.69 71 ILE A N 1
ATOM 538 C CA . ILE A 1 71 ? 0.176 5.190 -5.995 1.00 75.69 71 ILE A CA 1
ATOM 539 C C . ILE A 1 71 ? 0.729 6.619 -6.121 1.00 75.69 71 ILE A C 1
ATOM 541 O O . ILE A 1 71 ? 0.636 7.445 -5.206 1.00 75.69 71 ILE A O 1
ATOM 545 N N . VAL A 1 72 ? 1.301 6.941 -7.280 1.00 75.00 72 VAL A N 1
ATOM 546 C CA . VAL A 1 72 ? 1.815 8.281 -7.587 1.00 75.00 72 VAL A CA 1
ATOM 547 C C . VAL A 1 72 ? 0.686 9.314 -7.642 1.00 75.00 72 VAL A C 1
ATOM 549 O O . VAL A 1 72 ? 0.870 10.430 -7.158 1.00 75.00 72 VAL A O 1
ATOM 552 N N . LYS A 1 73 ? -0.471 8.971 -8.217 1.00 73.12 73 LYS A N 1
ATOM 553 C CA . LYS A 1 73 ? -1.648 9.852 -8.268 1.00 73.12 73 LYS A CA 1
ATOM 554 C C . LYS A 1 73 ? -2.251 10.062 -6.882 1.00 73.12 73 LYS A C 1
ATOM 556 O O . LYS A 1 73 ? -2.551 11.197 -6.530 1.00 73.12 73 LYS A O 1
ATOM 561 N N . CYS A 1 74 ? -2.343 9.011 -6.066 1.00 65.12 74 CYS A N 1
ATOM 562 C CA . CYS A 1 74 ? -2.820 9.122 -4.686 1.00 65.12 74 CYS A CA 1
ATOM 563 C C . CYS A 1 74 ? -1.938 10.064 -3.862 1.00 65.12 74 CYS A C 1
ATOM 565 O O . CYS A 1 74 ? -2.453 10.884 -3.122 1.00 65.12 74 CYS A O 1
ATOM 567 N N . SER A 1 75 ? -0.618 10.043 -4.061 1.00 62.38 75 SER A N 1
ATOM 568 C CA . SER A 1 75 ? 0.297 10.965 -3.368 1.00 62.38 75 SER A CA 1
ATOM 569 C C . SER A 1 75 ? 0.281 12.414 -3.892 1.00 62.38 75 SER A C 1
ATOM 571 O O . SER A 1 75 ? 1.091 13.217 -3.444 1.00 62.38 75 SER A O 1
ATOM 573 N N . GLN A 1 76 ? -0.578 12.762 -4.858 1.00 63.25 76 GLN A N 1
ATOM 574 C CA . GLN A 1 76 ? -0.841 14.157 -5.265 1.00 63.25 76 GLN A CA 1
ATOM 575 C C . GLN A 1 76 ? -2.131 14.723 -4.663 1.00 63.25 76 GLN A C 1
ATOM 577 O O . GLN A 1 76 ? -2.359 15.925 -4.760 1.00 63.25 76 GLN A O 1
ATOM 582 N N . ASN A 1 77 ? -2.974 13.870 -4.084 1.00 62.44 77 ASN A N 1
ATOM 583 C CA . ASN A 1 77 ? -4.207 14.269 -3.429 1.00 62.44 77 ASN A CA 1
ATOM 584 C C . ASN A 1 77 ? -4.049 13.985 -1.933 1.00 62.44 77 ASN A C 1
ATOM 586 O O . ASN A 1 77 ? -3.919 12.826 -1.551 1.00 62.44 77 ASN A O 1
ATOM 590 N N . ASP A 1 78 ? -4.016 15.022 -1.099 1.00 61.88 78 ASP A N 1
ATOM 591 C CA . ASP A 1 78 ? -3.653 14.899 0.320 1.00 61.88 78 ASP A CA 1
ATOM 592 C C . ASP A 1 78 ? -4.537 13.892 1.074 1.00 61.88 78 ASP A C 1
ATOM 594 O O . ASP A 1 78 ? -4.040 13.128 1.902 1.00 61.88 78 ASP A O 1
ATOM 598 N N . GLU A 1 79 ? -5.818 13.803 0.714 1.00 62.38 79 GLU A N 1
ATOM 599 C CA . GLU A 1 79 ? -6.774 12.855 1.295 1.00 62.38 79 GLU A CA 1
ATOM 600 C C . GLU A 1 79 ? -6.499 11.403 0.858 1.00 62.38 79 GLU A C 1
ATOM 602 O O . GLU A 1 79 ? -6.388 10.504 1.691 1.00 62.38 79 GLU A O 1
ATOM 607 N N . ALA A 1 80 ? -6.271 11.171 -0.440 1.00 61.84 80 ALA A N 1
ATOM 608 C CA . ALA A 1 80 ? -5.933 9.843 -0.965 1.00 61.84 80 ALA A CA 1
ATOM 609 C C . ALA A 1 80 ? -4.529 9.380 -0.528 1.00 61.84 80 ALA A C 1
ATOM 611 O O . ALA A 1 80 ? -4.267 8.185 -0.379 1.00 61.84 80 ALA A O 1
ATOM 612 N N . SER A 1 81 ? -3.616 10.326 -0.304 1.00 66.62 81 SER A N 1
ATOM 613 C CA . SER A 1 81 ? -2.281 10.093 0.242 1.00 66.62 81 SER A CA 1
ATOM 614 C C . SER A 1 81 ? -2.364 9.645 1.701 1.00 66.62 81 SER A C 1
ATOM 616 O O . SER A 1 81 ? -1.744 8.647 2.075 1.00 66.62 81 SER A O 1
ATOM 618 N N . ALA A 1 82 ? -3.179 10.328 2.512 1.00 68.50 82 ALA A N 1
ATOM 619 C CA . ALA A 1 82 ? -3.435 9.957 3.900 1.00 68.50 82 ALA A CA 1
ATOM 620 C C . ALA A 1 82 ? -4.092 8.573 4.005 1.00 68.50 82 ALA A C 1
ATOM 622 O O . ALA A 1 82 ? -3.653 7.748 4.807 1.00 68.50 82 ALA A O 1
ATOM 623 N N . GLU A 1 83 ? -5.071 8.272 3.149 1.00 69.19 83 GLU A N 1
ATOM 624 C CA . GLU A 1 83 ? -5.713 6.955 3.097 1.00 69.19 83 GLU A CA 1
ATOM 625 C C . GLU A 1 83 ? -4.697 5.841 2.792 1.00 69.19 83 GLU A C 1
ATOM 627 O O . GLU A 1 83 ? -4.638 4.813 3.472 1.00 69.19 83 GLU A O 1
ATOM 632 N N . LEU A 1 84 ? -3.845 6.050 1.788 1.00 68.12 84 LEU A N 1
ATOM 633 C CA . LEU A 1 84 ? -2.853 5.067 1.359 1.00 68.12 84 LEU A CA 1
ATOM 634 C C . LEU A 1 84 ? -1.751 4.865 2.414 1.00 68.12 84 LEU A C 1
ATOM 636 O O . LEU A 1 84 ? -1.303 3.734 2.635 1.00 68.12 84 LEU A O 1
ATOM 640 N N . LEU A 1 85 ? -1.359 5.930 3.119 1.00 75.50 85 LEU A N 1
ATOM 641 C CA . LEU A 1 85 ? -0.461 5.864 4.274 1.00 75.50 85 LEU A CA 1
ATOM 642 C C . LEU A 1 85 ? -1.082 5.067 5.425 1.00 75.50 85 LEU A C 1
ATOM 644 O O . LEU A 1 85 ? -0.437 4.153 5.939 1.00 75.50 85 LEU A O 1
ATOM 648 N N . LEU A 1 86 ? -2.336 5.343 5.788 1.00 74.75 86 LEU A N 1
ATOM 649 C CA . LEU A 1 86 ? -3.049 4.627 6.851 1.00 74.75 86 LEU A CA 1
ATOM 650 C C . LEU A 1 86 ? -3.224 3.140 6.522 1.00 74.75 86 LEU A C 1
ATOM 652 O O . LEU A 1 86 ? -2.956 2.288 7.369 1.00 74.75 86 LEU A O 1
ATOM 656 N N . ARG A 1 87 ? -3.569 2.799 5.274 1.00 73.31 87 ARG A N 1
ATOM 657 C CA . ARG A 1 87 ? -3.628 1.401 4.806 1.00 73.31 87 ARG A CA 1
ATOM 658 C C . ARG A 1 87 ? -2.265 0.711 4.871 1.00 73.31 87 ARG A C 1
ATOM 660 O O . ARG A 1 87 ? -2.181 -0.461 5.229 1.00 73.31 87 ARG A O 1
ATOM 667 N N . THR A 1 88 ? -1.190 1.426 4.547 1.00 73.38 88 THR A N 1
ATOM 668 C CA . THR A 1 88 ? 0.176 0.887 4.629 1.00 73.38 88 THR A CA 1
ATOM 669 C C . THR A 1 88 ? 0.590 0.637 6.080 1.00 73.38 88 THR A C 1
ATOM 671 O O . THR A 1 88 ? 1.161 -0.416 6.375 1.00 73.38 88 THR A O 1
ATOM 674 N N . ILE A 1 89 ? 0.260 1.565 6.985 1.00 76.81 89 ILE A N 1
ATOM 675 C CA . ILE A 1 89 ? 0.470 1.426 8.431 1.00 76.81 89 ILE A CA 1
ATOM 676 C C . ILE A 1 89 ? -0.285 0.202 8.959 1.00 76.81 89 ILE A C 1
ATOM 678 O O . ILE A 1 89 ? 0.316 -0.613 9.651 1.00 76.81 89 ILE A O 1
ATOM 682 N N . LEU A 1 90 ? -1.556 0.020 8.588 1.00 75.06 90 LEU A N 1
ATOM 683 C CA . LEU A 1 90 ? -2.359 -1.127 9.024 1.00 75.06 90 LEU A CA 1
ATOM 684 C C . LEU A 1 90 ? -1.734 -2.470 8.645 1.00 75.06 90 LEU A C 1
ATOM 686 O O . LEU A 1 90 ? -1.592 -3.332 9.507 1.00 75.06 90 LEU A O 1
ATOM 690 N N . VAL A 1 91 ? -1.272 -2.623 7.403 1.00 74.81 91 VAL A N 1
ATOM 691 C CA . VAL A 1 91 ? -0.597 -3.858 6.969 1.00 74.81 91 VAL A CA 1
ATOM 692 C C . VAL A 1 91 ? 0.690 -4.109 7.761 1.00 74.81 91 VAL A C 1
ATOM 694 O O . VAL A 1 91 ? 0.970 -5.243 8.146 1.00 74.81 91 VAL A O 1
ATOM 697 N N . HIS A 1 92 ? 1.460 -3.064 8.075 1.00 69.19 92 HIS A N 1
ATOM 698 C CA . HIS A 1 92 ? 2.653 -3.213 8.917 1.00 69.19 92 HIS A CA 1
ATOM 699 C C . HIS A 1 92 ? 2.293 -3.578 10.365 1.00 69.19 92 HIS A C 1
ATOM 701 O O . HIS A 1 92 ? 2.994 -4.374 10.989 1.00 69.19 92 HIS A O 1
ATOM 707 N N . LEU A 1 93 ? 1.180 -3.056 10.888 1.00 70.75 93 LEU A N 1
ATOM 708 C CA . LEU A 1 93 ? 0.657 -3.404 12.210 1.00 70.75 93 LEU A CA 1
ATOM 709 C C . LEU A 1 93 ? 0.074 -4.829 12.264 1.00 70.75 93 LEU A C 1
ATOM 711 O O . LEU A 1 93 ? 0.041 -5.429 13.338 1.00 70.75 93 LEU A O 1
ATOM 715 N N . GLU A 1 94 ? -0.405 -5.390 11.152 1.00 65.31 94 GLU A N 1
ATOM 716 C CA . GLU A 1 94 ? -0.910 -6.773 11.051 1.00 65.31 94 GLU A CA 1
ATOM 717 C C . GLU A 1 94 ? 0.201 -7.823 11.036 1.00 65.31 94 GLU A C 1
ATOM 719 O O . GLU A 1 94 ? 0.041 -8.897 11.614 1.00 65.31 94 GLU A O 1
ATOM 724 N N . LEU A 1 95 ? 1.350 -7.505 10.439 1.00 57.41 95 LEU A N 1
ATOM 725 C CA . LEU A 1 95 ? 2.504 -8.407 10.356 1.00 57.41 95 LEU A CA 1
ATOM 726 C C . LEU A 1 95 ? 3.270 -8.547 11.684 1.00 57.41 95 LEU A C 1
ATOM 728 O O . LEU A 1 95 ? 4.176 -9.371 11.795 1.00 57.41 95 LEU A O 1
ATOM 732 N N . SER A 1 96 ? 2.909 -7.759 12.700 1.00 55.25 96 SER A N 1
ATOM 733 C CA . SER A 1 96 ? 3.732 -7.532 13.887 1.00 55.25 96 SER A CA 1
ATOM 734 C C . SER A 1 96 ? 3.281 -8.156 15.233 1.00 55.25 96 SER A C 1
ATOM 736 O O . SER A 1 96 ? 3.940 -7.861 16.231 1.00 55.25 96 SER A O 1
ATOM 738 N N . PRO A 1 97 ? 2.257 -9.038 15.364 1.00 53.62 97 PRO A N 1
ATOM 739 C CA . PRO A 1 97 ? 1.887 -9.587 16.677 1.00 53.62 97 PRO A CA 1
ATOM 740 C C . PRO A 1 97 ? 2.966 -10.498 17.296 1.00 53.62 97 PRO A C 1
ATOM 742 O O . PRO A 1 97 ? 2.932 -10.744 18.494 1.00 53.62 97 PRO A O 1
ATOM 745 N N . LEU A 1 98 ? 3.948 -10.960 16.510 1.00 52.66 98 LEU A N 1
ATOM 746 C CA . LEU A 1 98 ? 5.097 -11.756 16.977 1.00 52.66 98 LEU A CA 1
ATOM 747 C C . LEU A 1 98 ? 6.352 -10.920 17.299 1.00 52.66 98 LEU A C 1
ATOM 749 O O . L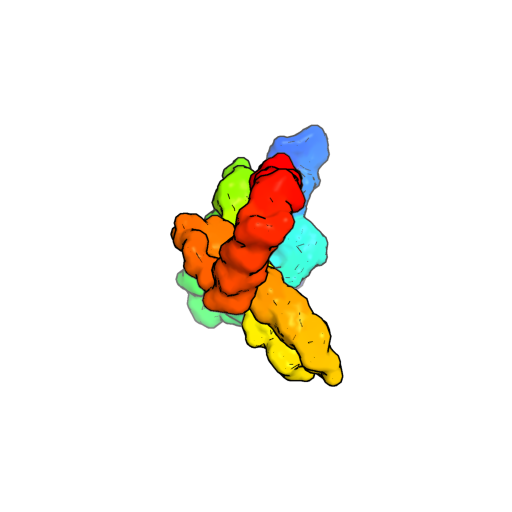EU A 1 98 ? 7.343 -11.466 17.776 1.00 52.66 98 LEU A O 1
ATOM 753 N N . LEU A 1 99 ? 6.337 -9.614 17.014 1.00 56.94 99 LEU A N 1
ATOM 754 C CA . LEU A 1 99 ? 7.504 -8.725 17.114 1.00 56.94 99 LEU A CA 1
ATOM 755 C C . LEU A 1 99 ? 7.534 -7.890 18.404 1.00 56.94 99 LEU A C 1
ATOM 757 O O . LEU A 1 99 ? 8.548 -7.252 18.680 1.00 56.94 99 LEU A O 1
ATOM 761 N N . PHE A 1 100 ? 6.458 -7.900 19.199 1.00 61.03 100 PHE A N 1
ATOM 762 C CA . PHE A 1 100 ? 6.352 -7.105 20.424 1.00 61.03 100 PHE A CA 1
ATOM 763 C C . PHE A 1 100 ? 6.441 -7.997 21.668 1.00 61.03 100 PHE A C 1
ATOM 765 O O . PHE A 1 100 ? 5.495 -8.721 21.968 1.00 61.03 100 PHE A O 1
ATOM 772 N N . PRO A 1 101 ? 7.564 -7.964 22.405 1.00 57.50 101 PRO A N 1
ATOM 773 C CA . PRO A 1 101 ? 7.802 -8.857 23.537 1.00 57.50 101 PRO A CA 1
ATOM 774 C C . PRO A 1 101 ? 7.041 -8.479 24.819 1.00 57.50 101 PRO A C 1
ATOM 776 O O . PRO A 1 101 ? 7.156 -9.201 25.805 1.00 57.50 101 PRO A O 1
ATOM 779 N N . SER A 1 102 ? 6.302 -7.360 24.852 1.00 73.81 102 SER A N 1
ATOM 780 C CA . SER A 1 102 ? 5.557 -6.919 26.039 1.00 73.81 102 SER A CA 1
ATOM 781 C C . SER A 1 102 ? 4.086 -6.621 25.753 1.00 73.81 102 SER A C 1
ATOM 783 O O . SER A 1 102 ? 3.741 -6.027 24.728 1.00 73.81 102 SER A O 1
ATOM 785 N N . ASP A 1 103 ? 3.229 -6.966 26.717 1.00 70.94 103 ASP A N 1
ATOM 786 C CA . ASP A 1 103 ? 1.774 -6.767 26.647 1.00 70.94 103 ASP A CA 1
ATOM 787 C C . ASP A 1 103 ? 1.393 -5.296 26.401 1.00 70.94 103 ASP A C 1
ATOM 789 O O . ASP A 1 103 ? 0.451 -4.998 25.672 1.00 70.94 103 ASP A O 1
ATOM 793 N N . TYR A 1 104 ? 2.175 -4.352 26.937 1.00 69.12 104 TYR A N 1
ATOM 794 C CA . TYR A 1 104 ? 1.943 -2.917 26.747 1.00 69.12 104 TYR A CA 1
ATOM 795 C C . TYR A 1 104 ? 2.193 -2.455 25.302 1.00 69.12 104 TYR A C 1
ATOM 797 O O . TYR A 1 104 ? 1.456 -1.625 24.770 1.00 69.12 104 TYR A O 1
ATOM 805 N N . GLN A 1 105 ? 3.223 -2.997 24.644 1.00 69.00 105 GLN A N 1
ATOM 806 C CA . GLN A 1 105 ? 3.492 -2.694 23.236 1.00 69.00 105 GLN A CA 1
ATOM 807 C C . GLN A 1 105 ? 2.422 -3.310 22.334 1.00 69.00 105 GLN A C 1
ATOM 809 O O . GLN A 1 105 ? 1.972 -2.657 21.395 1.00 69.00 105 GLN A O 1
ATOM 814 N N . ALA A 1 106 ? 1.961 -4.522 22.650 1.00 72.25 106 ALA A N 1
ATOM 815 C CA . ALA A 1 106 ? 0.861 -5.157 21.934 1.00 72.25 106 ALA A CA 1
ATOM 816 C C . ALA A 1 106 ? -0.442 -4.338 22.033 1.00 72.25 106 ALA A C 1
ATOM 818 O O . ALA A 1 106 ? -1.096 -4.105 21.013 1.00 72.25 106 ALA A O 1
ATOM 819 N N . GLU A 1 107 ? -0.781 -3.828 23.222 1.00 73.88 107 GLU A N 1
ATOM 820 C CA . GLU A 1 107 ? -1.983 -3.006 23.417 1.00 73.88 107 GLU A CA 1
ATOM 821 C C . GLU A 1 107 ? -1.873 -1.649 22.705 1.00 73.88 107 GLU A C 1
ATOM 823 O O . GLU A 1 107 ? -2.811 -1.224 22.030 1.00 73.88 107 GLU A O 1
ATOM 828 N N . GLY A 1 108 ? -0.701 -1.003 22.747 1.00 74.12 108 GLY A N 1
ATOM 829 C CA . GLY A 1 108 ? -0.447 0.224 21.986 1.00 74.12 108 GLY A CA 1
ATOM 830 C C . GLY A 1 108 ? -0.607 0.033 20.472 1.00 74.12 108 GLY A C 1
ATOM 831 O O . GLY A 1 108 ? -1.130 0.906 19.780 1.00 74.12 108 GLY A O 1
ATOM 832 N N . MET A 1 109 ? -0.225 -1.132 19.945 1.00 75.25 109 MET A N 1
ATOM 833 C CA . MET A 1 109 ? -0.363 -1.450 18.520 1.00 75.25 109 MET A CA 1
ATOM 834 C C . MET A 1 109 ? -1.791 -1.775 18.115 1.00 75.25 109 MET A C 1
ATOM 836 O O . MET A 1 109 ? -2.248 -1.336 17.057 1.00 75.25 109 MET A O 1
ATOM 840 N N . LYS A 1 110 ? -2.521 -2.476 18.980 1.00 77.50 110 LYS A N 1
ATOM 841 C CA . LYS A 1 110 ? -3.961 -2.691 18.837 1.00 77.50 110 LYS A CA 1
ATOM 842 C C . LYS A 1 110 ? -4.721 -1.362 18.843 1.00 77.50 110 LYS A C 1
ATOM 844 O O . LYS A 1 110 ? -5.590 -1.167 17.997 1.00 77.50 110 LYS A O 1
ATOM 849 N N . PHE A 1 111 ? -4.339 -0.426 19.711 1.00 79.69 111 PHE A N 1
ATOM 850 C CA . PHE A 1 111 ? -4.903 0.921 19.732 1.00 79.69 111 PHE A CA 1
ATOM 851 C C . PHE A 1 111 ? -4.625 1.686 18.430 1.00 79.69 111 PHE A C 1
ATOM 853 O O . PHE A 1 111 ? -5.565 2.180 17.810 1.00 79.69 111 PHE A O 1
ATOM 860 N N . LEU A 1 112 ? -3.369 1.752 17.965 1.00 80.31 112 LEU A N 1
ATOM 861 C CA . LEU A 1 112 ? -3.041 2.454 16.713 1.00 80.31 112 LEU A CA 1
ATOM 862 C C . LEU A 1 112 ? -3.751 1.849 15.497 1.00 80.31 112 LEU A C 1
ATOM 864 O O . LEU A 1 112 ? -4.189 2.594 14.621 1.00 80.31 112 LEU A O 1
ATOM 868 N N . ARG A 1 113 ? -3.915 0.520 15.462 1.00 80.12 113 ARG A N 1
ATOM 869 C CA . ARG A 1 113 ? -4.709 -0.162 14.432 1.00 80.12 113 ARG A CA 1
ATOM 870 C C . ARG A 1 113 ? -6.150 0.341 14.434 1.00 80.12 113 ARG A C 1
ATOM 872 O O . ARG A 1 113 ? -6.640 0.777 13.400 1.00 80.12 113 ARG A O 1
ATOM 879 N N . GLN A 1 114 ? -6.795 0.341 15.597 1.00 77.62 114 GLN A N 1
ATOM 880 C CA . GLN A 1 114 ? -8.172 0.814 15.731 1.00 77.62 114 GLN A CA 1
ATOM 881 C C . GLN A 1 114 ? -8.318 2.283 15.322 1.00 77.62 114 GLN A C 1
ATOM 883 O O . GLN A 1 114 ? -9.276 2.629 14.639 1.00 77.62 114 GLN A O 1
ATOM 888 N N . GLN A 1 115 ? -7.367 3.150 15.690 1.00 81.50 115 GLN A N 1
ATOM 889 C CA . GLN A 1 115 ? -7.411 4.554 15.269 1.00 81.50 115 GLN A CA 1
ATOM 890 C C . GLN A 1 115 ? -7.305 4.690 13.745 1.00 81.50 115 GLN A C 1
ATOM 892 O O . GLN A 1 115 ? -8.075 5.434 13.145 1.00 81.50 115 GLN A O 1
ATOM 897 N N . ALA A 1 116 ? -6.407 3.938 13.103 1.00 80.06 116 ALA A N 1
ATOM 898 C CA . ALA A 1 116 ? -6.288 3.945 11.649 1.00 80.06 116 ALA A CA 1
ATOM 899 C C . ALA A 1 116 ? -7.553 3.402 10.952 1.00 80.06 116 ALA A C 1
ATOM 901 O O . ALA A 1 116 ? -7.981 3.966 9.948 1.00 80.06 116 ALA A O 1
ATOM 902 N N . GLU A 1 117 ? -8.190 2.361 11.495 1.00 80.38 117 GLU A N 1
ATOM 903 C CA . GLU A 1 117 ? -9.461 1.824 10.985 1.00 80.38 117 GLU A CA 1
ATOM 904 C C . GLU A 1 117 ? -10.614 2.829 11.106 1.00 80.38 117 GLU A C 1
ATOM 906 O O . GLU A 1 117 ? -11.374 2.995 10.152 1.00 80.38 117 GLU A O 1
ATOM 911 N N . ILE A 1 118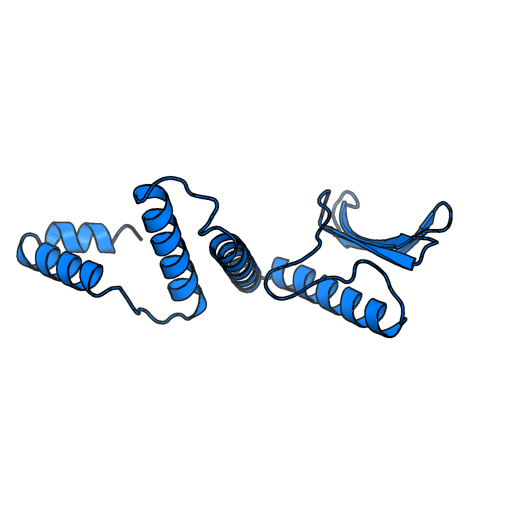 ? -10.733 3.533 12.236 1.00 81.81 118 ILE A N 1
ATOM 912 C CA . ILE A 1 118 ? -11.764 4.565 12.445 1.00 81.81 118 ILE A CA 1
ATOM 913 C C . ILE A 1 118 ? -11.595 5.699 11.431 1.00 81.81 118 ILE A C 1
ATOM 915 O O . ILE A 1 118 ? -12.570 6.113 10.807 1.00 81.81 118 ILE A O 1
ATOM 919 N N . VAL A 1 119 ? -10.361 6.170 11.223 1.00 80.94 119 VAL A N 1
ATOM 920 C CA . VAL A 1 119 ? -10.080 7.244 10.258 1.00 80.94 119 VAL A CA 1
ATOM 921 C C . VAL A 1 119 ? -10.386 6.800 8.823 1.00 80.94 119 VAL A C 1
ATOM 923 O O . VAL A 1 119 ? -10.937 7.579 8.054 1.00 80.94 119 VAL A O 1
ATOM 926 N N . LEU A 1 120 ? -10.084 5.549 8.459 1.00 77.19 120 LEU A N 1
ATOM 927 C CA . LEU A 1 120 ? -10.332 5.025 7.108 1.00 77.19 120 LEU A CA 1
ATOM 928 C C . LEU A 1 120 ? -11.802 4.720 6.817 1.00 77.19 120 LEU A C 1
ATOM 930 O O . LEU A 1 120 ? -12.259 4.897 5.691 1.00 77.19 120 LEU A O 1
ATOM 934 N N . THR A 1 121 ? -12.528 4.189 7.797 1.00 77.50 121 THR A N 1
ATOM 935 C CA . THR A 1 121 ? -13.934 3.795 7.621 1.00 77.50 121 THR A CA 1
ATOM 936 C C . THR A 1 121 ? -14.891 4.956 7.849 1.00 77.50 121 THR A C 1
ATOM 938 O O . THR A 1 121 ? -16.053 4.868 7.458 1.00 77.50 121 THR A O 1
ATOM 941 N N . ASN A 1 122 ? -14.416 6.028 8.492 1.00 69.75 122 ASN A N 1
ATOM 942 C CA . ASN A 1 122 ? -15.239 7.106 9.032 1.00 69.75 122 ASN A CA 1
ATOM 943 C C . ASN A 1 122 ? -16.379 6.580 9.935 1.00 69.75 122 ASN A C 1
ATOM 945 O O . ASN A 1 122 ? -17.385 7.254 10.158 1.00 69.75 122 ASN A O 1
ATOM 949 N N . GLU A 1 123 ? -16.236 5.353 10.454 1.00 72.94 123 GLU A N 1
ATOM 950 C CA . GLU A 1 123 ? -17.164 4.734 11.387 1.00 72.94 123 GLU A CA 1
ATOM 951 C C . GLU A 1 123 ? -16.570 4.809 12.792 1.00 72.94 123 GLU A C 1
ATOM 953 O O . GLU A 1 123 ? -15.586 4.148 13.127 1.00 72.94 123 GLU A O 1
ATOM 958 N N . ALA A 1 124 ? -17.206 5.596 13.654 1.00 62.53 124 ALA A N 1
ATOM 959 C CA . ALA A 1 124 ? -16.832 5.728 15.055 1.00 62.53 124 ALA A CA 1
ATOM 960 C C . ALA A 1 124 ? -17.259 4.492 15.874 1.00 62.53 124 ALA A C 1
ATOM 962 O O . ALA A 1 124 ? -18.151 4.558 16.721 1.00 62.53 124 ALA A O 1
ATOM 963 N N . ARG A 1 125 ? -16.634 3.334 15.629 1.00 69.31 125 ARG A N 1
ATOM 964 C CA . ARG A 1 125 ? -16.799 2.129 16.459 1.00 69.31 125 ARG A CA 1
ATOM 965 C C . ARG A 1 125 ? -15.758 2.111 17.570 1.00 69.31 125 ARG A C 1
ATOM 967 O O . ARG A 1 125 ? -14.779 1.372 17.525 1.00 69.31 125 ARG A O 1
ATOM 974 N N . TYR A 1 126 ? -15.974 2.955 18.571 1.00 72.62 126 TYR A N 1
ATOM 975 C CA . TYR A 1 126 ? -15.104 2.994 19.740 1.00 72.62 126 TYR A CA 1
ATOM 976 C C . TYR A 1 126 ? -15.227 1.710 20.581 1.00 72.62 126 TYR A C 1
ATOM 978 O O . TYR A 1 126 ? -16.332 1.175 20.723 1.00 72.62 126 TYR A O 1
ATOM 986 N N . PRO A 1 127 ? -14.124 1.219 21.179 1.00 73.62 127 PRO A N 1
ATOM 987 C CA . PRO A 1 127 ? -14.164 0.089 22.101 1.00 73.62 127 PRO A CA 1
ATOM 988 C C . PRO A 1 127 ? -15.106 0.361 23.278 1.00 73.62 127 PRO A C 1
ATOM 990 O O . PRO A 1 127 ? -15.182 1.489 23.771 1.00 73.62 127 PRO A O 1
ATOM 993 N N . ALA A 1 128 ? -15.768 -0.681 23.787 1.00 80.25 128 ALA A N 1
ATOM 994 C CA . ALA A 1 128 ? -16.657 -0.565 24.946 1.00 80.25 128 ALA A CA 1
ATOM 995 C C . ALA A 1 128 ? -15.941 0.040 26.166 1.00 80.25 128 ALA A C 1
ATOM 997 O O . ALA A 1 128 ? -16.507 0.872 26.864 1.00 80.25 128 ALA A O 1
ATOM 998 N N . GLU A 1 129 ? -14.674 -0.315 26.379 1.00 80.94 129 GLU A N 1
ATOM 999 C CA . GLU A 1 129 ? -13.826 0.228 27.447 1.00 80.94 129 GLU A CA 1
ATOM 1000 C C . GLU A 1 129 ? -13.631 1.744 27.313 1.00 80.94 129 GLU A C 1
ATOM 1002 O O . GLU A 1 129 ? -13.759 2.473 28.297 1.00 80.94 129 GLU A O 1
ATOM 1007 N N . LEU A 1 130 ? -13.398 2.234 26.089 1.00 80.38 130 LEU A N 1
ATOM 1008 C CA . LEU A 1 130 ? -13.251 3.663 25.815 1.00 80.38 130 LEU A CA 1
ATOM 1009 C C . LEU A 1 130 ? -14.578 4.402 26.017 1.00 80.38 130 LEU A C 1
ATOM 1011 O O . LEU A 1 130 ? -14.585 5.493 26.578 1.00 80.38 130 LEU A O 1
ATOM 1015 N N . LEU A 1 131 ? -15.703 3.802 25.616 1.00 84.38 131 LEU A N 1
ATOM 1016 C CA . LEU A 1 131 ? -17.041 4.359 25.846 1.00 84.38 131 LEU A CA 1
ATOM 1017 C C . LEU A 1 131 ? -17.390 4.420 27.336 1.00 84.38 131 LEU A C 1
ATOM 1019 O O . LEU A 1 131 ? -17.934 5.423 27.801 1.00 84.38 131 LEU A O 1
ATOM 1023 N N . VAL A 1 132 ? -17.058 3.378 28.100 1.00 87.38 132 VAL A N 1
ATOM 1024 C CA . VAL A 1 132 ? -17.237 3.347 29.559 1.00 87.38 132 VAL A CA 1
ATOM 1025 C C . VAL A 1 132 ? -16.370 4.419 30.211 1.00 87.38 132 VAL A C 1
ATOM 1027 O O . VAL A 1 132 ? -16.876 5.205 31.010 1.00 87.38 132 VAL A O 1
ATOM 1030 N N . PHE A 1 133 ? -15.096 4.518 29.829 1.00 85.81 133 PHE A N 1
ATOM 1031 C CA . PHE A 1 133 ? -14.193 5.556 30.323 1.00 85.81 133 PHE A CA 1
ATOM 1032 C C . PHE A 1 133 ? -14.701 6.967 29.994 1.00 85.81 133 PHE A C 1
ATOM 1034 O O . PHE A 1 133 ? -14.786 7.814 30.882 1.00 85.81 133 PHE A O 1
ATOM 1041 N N . ALA A 1 134 ? -15.111 7.207 28.747 1.00 83.38 134 ALA A N 1
ATOM 1042 C CA . ALA A 1 134 ? -15.712 8.460 28.298 1.00 83.38 134 ALA A CA 1
ATOM 1043 C C . ALA A 1 134 ? -16.969 8.815 29.110 1.00 83.38 134 ALA A C 1
ATOM 1045 O O . ALA A 1 134 ? -17.123 9.958 29.539 1.00 83.38 134 ALA A O 1
ATOM 1046 N N . SER A 1 135 ? -17.827 7.830 29.390 1.00 85.88 135 SER A N 1
ATOM 1047 C CA . SER A 1 135 ? -19.047 7.997 30.192 1.00 85.88 135 SER A CA 1
ATOM 1048 C C . SER A 1 135 ? -18.742 8.339 31.650 1.00 85.88 135 SER A C 1
ATOM 1050 O O . SER A 1 135 ? -19.368 9.233 32.225 1.00 85.88 135 SER A O 1
ATOM 1052 N N . ILE A 1 136 ? -17.753 7.669 32.251 1.00 89.94 136 ILE A N 1
ATOM 1053 C CA . ILE A 1 136 ? -17.276 7.969 33.606 1.00 89.94 136 ILE A CA 1
ATOM 1054 C C . ILE A 1 136 ? -16.716 9.392 33.648 1.00 89.94 136 ILE A C 1
ATOM 1056 O O . ILE A 1 136 ? -17.152 10.178 34.485 1.00 89.94 136 ILE A O 1
ATOM 1060 N N . MET A 1 137 ? -15.820 9.748 32.722 1.00 88.00 137 MET A N 1
ATOM 1061 C CA . MET A 1 137 ? -15.216 11.082 32.629 1.00 88.00 137 MET A CA 1
ATOM 1062 C C . MET A 1 137 ? -16.267 12.176 32.458 1.00 88.00 137 MET A C 1
ATOM 1064 O O . MET A 1 137 ? -16.217 13.184 33.159 1.00 88.00 137 MET A O 1
ATOM 1068 N N . PHE A 1 138 ? -17.253 11.961 31.586 1.00 88.44 138 PHE A N 1
ATOM 1069 C CA . PHE A 1 138 ? -18.374 12.879 31.412 1.00 88.44 138 PHE A CA 1
ATOM 1070 C C . PHE A 1 138 ? -19.182 13.053 32.704 1.00 88.44 138 PHE A C 1
ATOM 1072 O O . PHE A 1 138 ? -19.580 14.169 33.025 1.00 88.44 138 PHE A O 1
ATOM 1079 N N . THR A 1 139 ? -19.383 11.975 33.464 1.00 91.94 139 THR A N 1
ATOM 1080 C CA . THR A 1 139 ? -20.169 11.987 34.707 1.00 91.94 139 THR A CA 1
ATOM 1081 C C . THR A 1 139 ? -19.433 12.681 35.855 1.00 91.94 139 THR A C 1
ATOM 1083 O O . THR A 1 139 ? -20.031 13.483 36.569 1.00 91.94 139 THR A O 1
ATOM 1086 N N . ILE A 1 140 ? -18.141 12.395 36.041 1.00 93.19 140 ILE A N 1
ATOM 1087 C CA . ILE A 1 140 ? -17.354 12.940 37.161 1.00 93.19 140 ILE A CA 1
ATOM 1088 C C . ILE A 1 140 ? -16.828 14.350 36.880 1.00 93.19 140 ILE A C 1
ATOM 1090 O O . ILE A 1 140 ? -16.656 15.141 37.804 1.00 93.19 140 ILE A O 1
ATOM 1094 N N . SER A 1 141 ? -16.546 14.672 35.615 1.00 90.25 141 SER A N 1
ATOM 1095 C CA . SER A 1 141 ? -16.041 15.979 35.204 1.00 90.25 141 SER A CA 1
ATOM 1096 C C . SER A 1 141 ? -16.388 16.269 33.738 1.00 90.25 141 SER A C 1
ATOM 1098 O O . SER A 1 141 ? -15.563 16.087 32.834 1.00 90.25 141 SER A O 1
ATOM 1100 N N . PRO A 1 142 ? -17.586 16.827 33.484 1.00 86.38 142 PRO A N 1
ATOM 1101 C CA . PRO A 1 142 ? -17.989 17.260 32.147 1.00 86.38 142 PRO A CA 1
ATOM 1102 C C . PRO A 1 142 ? -17.020 18.275 31.523 1.00 86.38 142 PRO A C 1
ATOM 1104 O O . PRO A 1 142 ? -16.952 18.397 30.300 1.00 86.38 142 PRO A O 1
ATOM 1107 N N . HIS A 1 143 ? -16.290 19.027 32.354 1.00 85.56 143 HIS A N 1
ATOM 1108 C CA . HIS A 1 143 ? -15.271 19.974 31.908 1.00 85.56 143 HIS A CA 1
ATOM 1109 C C . HIS A 1 143 ? -14.020 19.254 31.389 1.00 85.56 143 HIS A C 1
ATOM 1111 O O . HIS A 1 143 ? -13.522 19.607 30.325 1.00 85.56 143 HIS A O 1
ATOM 1117 N N . ALA A 1 144 ? -13.523 18.234 32.099 1.00 85.50 144 ALA A N 1
ATOM 1118 C CA . ALA A 1 144 ? -12.385 17.442 31.630 1.00 85.50 144 ALA A CA 1
ATOM 1119 C C . ALA A 1 144 ? -12.735 16.673 30.350 1.00 85.50 144 ALA A C 1
ATOM 1121 O O . ALA A 1 144 ? -11.947 16.660 29.409 1.00 85.50 144 ALA A O 1
ATOM 1122 N N . TYR A 1 145 ? -13.947 16.116 30.277 1.00 86.00 145 TYR A N 1
ATOM 1123 C CA . TYR A 1 145 ? -14.441 15.462 29.067 1.00 86.00 145 TYR A CA 1
ATOM 1124 C C . TYR A 1 145 ? -14.471 16.413 27.860 1.00 86.00 145 TYR A C 1
ATOM 1126 O O . TYR A 1 145 ? -13.937 16.092 26.800 1.00 86.00 145 TYR A O 1
ATOM 1134 N N . ARG A 1 146 ? -15.049 17.614 28.022 1.00 85.44 146 ARG A N 1
ATOM 1135 C CA . ARG A 1 146 ? -15.074 18.625 26.952 1.00 85.44 146 ARG A CA 1
ATOM 1136 C C . ARG A 1 146 ? -13.677 19.082 26.556 1.00 85.44 146 ARG A C 1
ATOM 1138 O O . ARG A 1 146 ? -13.429 19.233 25.368 1.00 85.44 146 ARG A O 1
ATOM 1145 N N . PHE A 1 147 ? -12.782 19.257 27.526 1.00 86.00 147 PHE A N 1
ATOM 1146 C CA . PHE A 1 147 ? -11.392 19.607 27.261 1.00 86.00 147 PHE A CA 1
ATOM 1147 C C . PHE A 1 147 ? -10.717 18.558 26.365 1.00 86.00 147 PHE A C 1
ATOM 1149 O O . PHE A 1 147 ? -10.184 18.920 25.322 1.00 86.00 147 PHE A O 1
ATOM 1156 N N . MET A 1 148 ? -10.846 17.267 26.696 1.00 79.31 148 MET A N 1
ATOM 1157 C CA . MET A 1 148 ? -10.310 16.168 25.880 1.00 79.31 148 MET A CA 1
ATOM 1158 C C . MET A 1 148 ? -10.894 16.128 24.461 1.00 79.31 148 MET A C 1
ATOM 1160 O O . MET A 1 148 ? -10.163 15.877 23.508 1.00 79.31 148 MET A O 1
ATOM 1164 N N . GLY A 1 149 ? -12.197 16.388 24.311 1.00 67.38 149 GLY A N 1
ATOM 1165 C CA . GLY A 1 149 ? -12.853 16.431 22.999 1.00 67.38 149 GLY A CA 1
ATOM 1166 C C . GLY A 1 149 ? -12.533 17.682 22.174 1.00 67.38 149 GLY A C 1
ATOM 1167 O O . GLY A 1 149 ? -12.678 17.656 20.959 1.00 67.38 149 GLY A O 1
ATOM 1168 N N . SER A 1 150 ? -12.105 18.774 22.815 1.00 72.25 150 SER A N 1
ATOM 1169 C CA . SER A 1 150 ? -11.781 20.049 22.155 1.00 72.25 150 SER A CA 1
ATOM 1170 C C . SER A 1 150 ? -10.330 20.171 21.683 1.00 72.25 150 SER A C 1
ATOM 1172 O O . SER A 1 150 ? -10.004 21.113 20.969 1.00 72.25 150 SER A O 1
ATOM 1174 N N . THR A 1 151 ? -9.454 19.252 22.096 1.00 54.34 151 THR A N 1
ATOM 1175 C CA . THR A 1 151 ? -8.028 19.235 21.727 1.00 54.34 151 THR A CA 1
ATOM 1176 C C . THR A 1 151 ? -7.711 18.355 20.511 1.00 54.34 151 THR A C 1
ATOM 1178 O O . THR A 1 151 ? -6.538 18.084 20.268 1.00 54.34 151 THR A O 1
ATOM 1181 N N . SER A 1 152 ? -8.726 17.870 19.784 1.00 44.00 152 SER A N 1
ATOM 1182 C CA . SER A 1 152 ? -8.572 17.108 18.529 1.00 44.00 152 SER A CA 1
ATOM 1183 C C . SER A 1 152 ? -8.828 17.974 17.305 1.00 44.00 152 SER A C 1
ATOM 1185 O O . SER A 1 152 ? -9.742 18.825 17.381 1.00 44.00 152 SER A O 1
#

Sequence (152 aa):
SKVIVKGSVLLLNFVPQEALVVRCAVVVCADLCLKVYVGERRIENVGTIVFPVSISDIRQLGVTLNRVEEIVKCSQNDEASAELLLRTILVHLELSPLLFPSDYQAEGMKFLRQQAEIVLTNEARYPAELLVFASIMFTISPHAYRFMGSTS

pLDDT: mean 77.68, std 9.57, range [44.0, 93.19]

Mean predicted aligned error: 13.57 Å

Solvent-accessible surface area (backbone atoms only — not comparable to full-atom values): 8663 Å² total; per-residue (Å²): 90,82,50,79,54,97,69,22,44,36,42,41,42,71,46,96,54,103,60,88,41,66,50,32,37,40,35,36,38,74,86,33,34,41,46,39,27,52,59,92,44,78,49,57,60,59,54,90,47,70,57,63,61,56,59,93,45,74,66,55,54,54,55,51,51,52,51,54,49,50,55,55,54,27,65,73,35,75,67,50,28,50,50,54,50,41,46,35,50,44,49,59,62,66,76,36,80,88,74,48,96,43,74,69,56,46,51,53,49,53,49,53,44,52,52,42,50,30,69,71,66,72,46,90,78,72,53,70,68,57,52,50,49,50,51,51,39,40,72,79,35,53,64,59,39,50,50,64,67,67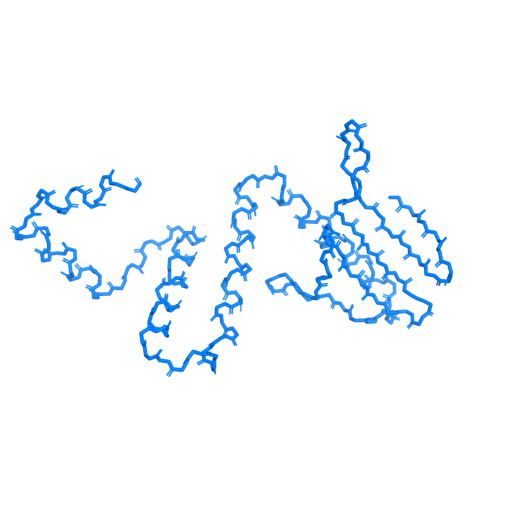,75,111

Organism: Rhipicephalus microplus (NCBI:txid6941)

Foldseek 3Di:
DWDDDPQKIKDFDWDDDPDTATQKIWIQHNQQATWIDGRHDT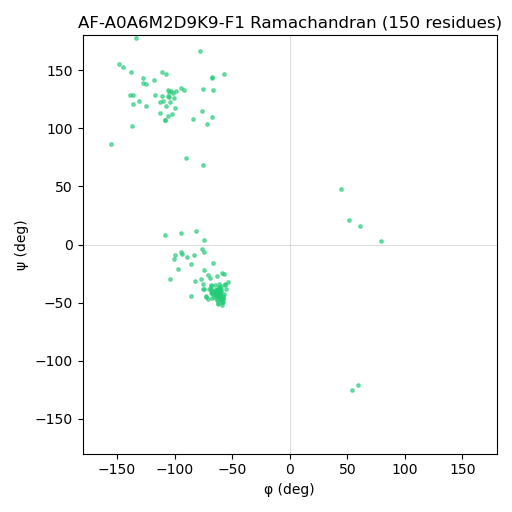DQDQQPRGQDRGDPDVVSVVVVVVVVVVQVVLCVPVLSVLLSVLSRLLSVLVVPPPPDPDPVVVVVSVVSNVVSVCSNVVDPPDDPVVVVVLVVCCVVPVPVSVVVVVVD

Radius of gyration: 21.68 Å; Cα contacts (8 Å, |Δi|>4): 151; chains: 1; bounding box: 44×38×58 Å